Protein AF-A0A8J6WNR2-F1 (afdb_monomer)

Mean predicted aligned error: 10.56 Å

pLDDT: mean 79.93, std 18.79, range [44.78, 98.12]

Secondary structure (DSSP, 8-state):
--------PPPP-----HHHHHHHHHHHHHHT--HHHHHHHHHHHHHHHHTTS-------

Radius of gyration: 16.14 Å; Cα contacts (8 Å, |Δi|>4): 9; chains: 1; bounding box: 45×32×23 Å

Nearest PDB structures (foldseek):
  6sbx-assembly1_C  TM=6.967E-0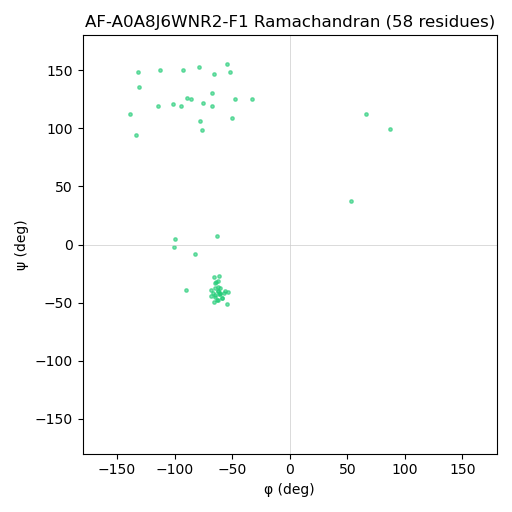1  e=1.494E+00  Myxococcus xanthus
  7vp3-assembly2_G  TM=5.619E-01  e=5.844E+00  Arabidopsis thaliana
  8pv2-assembly1_CQ  TM=4.442E-01  e=7.434E+00  Thermochaetoides thermophila DSM 1495
  7odt-assembly1_a  TM=2.693E-01  e=9.458E+00  Homo sapiens

Sequence (60 aa):
MPKVGKNYSEHLNVRVPTAEMQILRQYCEDTHRTQSDVIREFIRSLRSVASHQNTDVEQR

Structure (mmCIF, N/CA/C/O backbone):
data_AF-A0A8J6WNR2-F1
#
_entry.id   AF-A0A8J6WNR2-F1
#
loop_
_atom_site.group_PDB
_atom_site.id
_atom_site.type_symbol
_atom_site.label_atom_id
_atom_site.label_alt_id
_atom_site.label_comp_id
_atom_site.label_asym_id
_atom_site.label_entity_id
_atom_site.label_seq_id
_atom_site.pdbx_PDB_ins_code
_atom_site.Cartn_x
_atom_site.Cartn_y
_atom_site.Cartn_z
_atom_site.occupancy
_atom_site.B_iso_or_equiv
_atom_site.auth_seq_id
_atom_site.auth_comp_id
_atom_site.auth_asym_id
_atom_site.auth_atom_id
_atom_site.pdbx_PDB_model_num
ATOM 1 N N . MET A 1 1 ? 37.605 1.838 11.196 1.00 56.22 1 MET A N 1
ATOM 2 C CA . MET A 1 1 ? 36.192 2.276 11.220 1.00 56.22 1 MET A CA 1
ATOM 3 C C . MET A 1 1 ? 35.477 1.617 10.050 1.00 56.22 1 MET A C 1
ATOM 5 O O . MET A 1 1 ? 35.966 1.775 8.934 1.00 56.22 1 MET A O 1
ATOM 9 N N . PRO A 1 2 ? 34.437 0.795 10.267 1.00 46.16 2 PRO A N 1
ATOM 10 C CA . PRO A 1 2 ? 33.768 0.101 9.172 1.00 46.16 2 PRO A CA 1
ATOM 11 C C . PRO A 1 2 ? 33.031 1.118 8.292 1.00 46.16 2 PRO A C 1
ATOM 13 O O . PRO A 1 2 ? 32.336 2.002 8.788 1.00 46.16 2 PRO A O 1
ATOM 16 N N . LYS A 1 3 ? 33.247 1.022 6.979 1.00 55.59 3 LYS A N 1
ATOM 17 C CA . LYS A 1 3 ? 32.612 1.866 5.963 1.00 55.59 3 LYS A CA 1
ATOM 18 C C . LYS A 1 3 ? 31.124 1.517 5.929 1.00 55.59 3 LYS A C 1
ATOM 20 O O . LYS A 1 3 ? 30.795 0.363 5.671 1.00 55.59 3 LYS A O 1
ATOM 25 N N . VAL A 1 4 ? 30.257 2.493 6.209 1.00 57.00 4 VAL A N 1
ATOM 26 C CA . VAL A 1 4 ? 28.793 2.380 6.091 1.00 57.00 4 VAL A CA 1
ATOM 27 C C . VAL A 1 4 ? 28.474 1.821 4.701 1.00 57.00 4 VAL A C 1
ATOM 29 O O . VAL A 1 4 ? 28.759 2.454 3.685 1.00 57.00 4 VAL A O 1
ATOM 32 N N . GLY A 1 5 ? 28.026 0.566 4.678 1.00 53.12 5 GLY A N 1
ATOM 33 C CA . GLY A 1 5 ? 27.889 -0.247 3.475 1.00 53.12 5 GLY A CA 1
ATOM 34 C C . GLY A 1 5 ? 26.835 0.309 2.523 1.00 53.12 5 GLY A C 1
ATOM 35 O O . GLY A 1 5 ? 25.843 0.895 2.942 1.00 53.12 5 GLY A O 1
ATOM 36 N N . LYS A 1 6 ? 27.073 0.126 1.223 1.00 57.88 6 LYS A N 1
ATOM 37 C CA . LYS A 1 6 ? 26.147 0.461 0.134 1.00 57.88 6 LYS A CA 1
ATOM 38 C C . LYS A 1 6 ? 24.732 -0.062 0.435 1.00 57.88 6 LYS A C 1
ATOM 40 O O . LYS A 1 6 ? 24.552 -1.260 0.632 1.00 57.88 6 LYS A O 1
ATOM 45 N N . ASN A 1 7 ? 23.737 0.823 0.404 1.00 61.12 7 ASN A N 1
ATOM 46 C CA . ASN A 1 7 ? 22.325 0.439 0.395 1.00 61.12 7 ASN A CA 1
ATOM 47 C C . ASN A 1 7 ? 21.968 -0.059 -1.011 1.00 61.12 7 ASN A C 1
ATOM 49 O O . ASN A 1 7 ? 21.742 0.748 -1.911 1.00 61.12 7 ASN A O 1
ATOM 53 N N . TYR A 1 8 ? 21.946 -1.373 -1.219 1.00 70.44 8 TYR A N 1
ATOM 54 C CA . TYR A 1 8 ? 21.432 -1.956 -2.457 1.00 70.44 8 TYR A CA 1
ATOM 55 C C . TYR A 1 8 ? 19.900 -1.947 -2.399 1.00 70.44 8 TYR A C 1
ATOM 57 O O . TYR A 1 8 ? 19.296 -2.695 -1.634 1.00 70.44 8 TYR A O 1
ATOM 65 N N . SER A 1 9 ? 19.267 -1.050 -3.157 1.00 77.88 9 SER A N 1
ATOM 66 C CA . SER A 1 9 ? 17.822 -1.089 -3.388 1.00 77.88 9 SER A CA 1
ATOM 67 C C . SER A 1 9 ? 17.544 -1.842 -4.683 1.00 77.88 9 SER A C 1
ATOM 69 O O . SER A 1 9 ? 17.973 -1.404 -5.750 1.00 77.88 9 SER A O 1
ATOM 71 N N . GLU A 1 10 ? 16.810 -2.945 -4.596 1.00 85.56 10 GLU A N 1
ATOM 72 C CA . GLU A 1 10 ? 16.326 -3.679 -5.766 1.00 85.56 10 GLU A CA 1
ATOM 73 C C . GLU A 1 10 ? 14.924 -3.206 -6.175 1.00 85.56 10 GLU A C 1
ATOM 75 O O . GLU A 1 10 ? 14.127 -2.764 -5.340 1.00 85.56 10 GLU A O 1
ATOM 80 N N . HIS A 1 11 ? 14.621 -3.289 -7.472 1.00 89.75 11 HIS A N 1
ATOM 81 C CA . HIS A 1 11 ? 13.294 -2.984 -8.004 1.00 89.75 11 HIS A CA 1
ATOM 82 C C . HIS A 1 11 ? 12.420 -4.237 -8.003 1.00 89.75 11 HIS A C 1
ATOM 84 O O . HIS A 1 11 ? 12.770 -5.250 -8.602 1.00 89.75 11 HIS A O 1
ATOM 90 N N . LEU A 1 12 ? 11.244 -4.138 -7.386 1.00 88.12 12 LEU A N 1
ATOM 91 C CA . LEU A 1 12 ? 10.222 -5.178 -7.404 1.00 88.12 12 LEU A CA 1
ATOM 92 C C . LEU A 1 12 ? 9.135 -4.805 -8.420 1.00 88.12 12 LEU A C 1
ATOM 94 O O . LEU A 1 12 ? 8.495 -3.764 -8.286 1.00 88.12 12 LEU A O 1
ATOM 98 N N . ASN A 1 13 ? 8.916 -5.655 -9.424 1.00 92.56 13 ASN A N 1
ATOM 99 C CA . ASN A 1 13 ? 7.825 -5.510 -10.388 1.00 92.56 13 ASN A CA 1
ATOM 100 C C . ASN A 1 13 ? 6.848 -6.680 -10.222 1.00 92.56 13 ASN A C 1
ATOM 102 O O . ASN A 1 13 ? 7.240 -7.836 -10.374 1.00 92.56 13 ASN A O 1
ATOM 106 N N . VAL A 1 14 ? 5.593 -6.385 -9.881 1.00 91.50 14 VAL A N 1
ATOM 107 C CA . VAL A 1 14 ? 4.558 -7.389 -9.598 1.00 91.50 14 VAL A CA 1
ATOM 108 C C . VAL A 1 14 ? 3.306 -7.047 -10.387 1.00 91.50 14 VAL A C 1
ATOM 110 O O . VAL A 1 14 ? 2.867 -5.898 -10.423 1.00 91.50 14 VAL A O 1
ATOM 113 N N . ARG A 1 15 ? 2.713 -8.066 -11.009 1.00 95.06 15 ARG A N 1
ATOM 114 C CA . ARG A 1 15 ? 1.400 -7.951 -11.642 1.00 95.06 15 ARG A 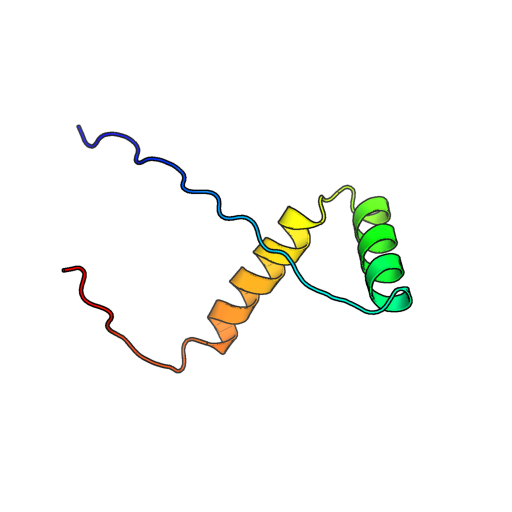CA 1
ATOM 115 C C . ARG A 1 15 ? 0.325 -8.204 -10.598 1.00 95.06 15 ARG A C 1
ATOM 117 O O . ARG A 1 15 ? 0.325 -9.259 -9.974 1.00 95.06 15 ARG A O 1
ATOM 124 N N . VAL A 1 16 ? -0.595 -7.260 -10.464 1.00 94.12 16 VAL A N 1
ATOM 125 C CA . VAL A 1 16 ? -1.776 -7.380 -9.606 1.00 94.12 16 VAL A CA 1
ATOM 126 C C . VAL A 1 16 ? -3.024 -6.966 -10.394 1.00 94.12 16 VAL A C 1
ATOM 128 O O . VAL A 1 16 ? -2.920 -6.109 -11.281 1.00 94.12 16 VAL A O 1
ATOM 131 N N . PRO A 1 17 ? -4.197 -7.556 -10.113 1.00 98.12 17 PRO A N 1
ATOM 132 C CA . PRO A 1 17 ? -5.475 -7.080 -10.624 1.00 98.12 17 PRO A CA 1
ATOM 133 C C . PRO A 1 17 ? -5.696 -5.587 -10.353 1.00 98.12 17 PRO A C 1
ATOM 135 O O . PRO A 1 17 ? -5.276 -5.046 -9.328 1.00 98.12 17 PRO A O 1
ATOM 138 N N . THR A 1 18 ? -6.421 -4.916 -11.250 1.00 97.31 18 THR A N 1
ATOM 139 C CA . THR A 1 18 ? -6.709 -3.476 -11.136 1.00 97.31 18 THR A CA 1
ATOM 140 C C . THR A 1 18 ? -7.398 -3.120 -9.820 1.00 97.31 18 THR A C 1
ATOM 142 O O . THR A 1 18 ? -7.033 -2.123 -9.203 1.00 97.31 18 THR A O 1
ATOM 145 N N . ALA A 1 19 ? -8.339 -3.952 -9.366 1.00 97.56 19 ALA A N 1
ATOM 146 C CA . ALA A 1 19 ? -9.051 -3.740 -8.108 1.00 97.56 19 ALA A CA 1
ATOM 147 C C . ALA A 1 19 ? -8.102 -3.752 -6.895 1.00 97.56 19 ALA A C 1
ATOM 149 O O . ALA A 1 19 ? -8.182 -2.882 -6.034 1.00 97.56 19 ALA A O 1
ATOM 150 N N . GLU A 1 20 ? -7.145 -4.681 -6.855 1.00 96.19 20 GLU A N 1
ATOM 151 C CA . GLU A 1 20 ? -6.155 -4.764 -5.773 1.00 96.19 20 GLU A CA 1
ATOM 152 C C . GLU A 1 20 ? -5.190 -3.572 -5.794 1.00 96.19 20 GLU A C 1
ATOM 154 O O . GLU A 1 20 ? -4.879 -2.997 -4.751 1.00 96.19 20 GLU A O 1
ATOM 159 N N . MET A 1 21 ? -4.773 -3.132 -6.987 1.00 96.44 21 MET A N 1
ATOM 160 C CA . MET A 1 21 ? -3.967 -1.915 -7.133 1.00 96.44 21 MET A CA 1
ATOM 161 C C . MET A 1 21 ? -4.718 -0.668 -6.643 1.00 96.44 21 MET A C 1
ATOM 163 O O . MET A 1 21 ? -4.100 0.223 -6.061 1.00 96.44 21 MET A O 1
ATOM 167 N N . GLN A 1 22 ? -6.034 -0.584 -6.864 1.00 97.56 22 GLN A N 1
ATOM 168 C CA . GLN A 1 22 ? -6.853 0.521 -6.356 1.00 97.56 22 GLN A CA 1
ATOM 169 C C . GLN A 1 22 ? -6.906 0.525 -4.827 1.00 97.56 22 GLN A C 1
ATOM 171 O O . GLN A 1 22 ? -6.702 1.578 -4.228 1.00 97.56 22 GLN A O 1
ATOM 176 N N . ILE A 1 23 ? -7.085 -0.641 -4.201 1.00 97.19 23 ILE A N 1
ATOM 177 C CA . ILE A 1 23 ? -7.057 -0.778 -2.737 1.00 97.19 23 ILE A CA 1
ATOM 178 C C . ILE A 1 23 ? -5.709 -0.304 -2.178 1.00 97.19 23 ILE A C 1
ATOM 180 O O . ILE A 1 23 ? -5.678 0.484 -1.234 1.00 97.19 23 ILE A O 1
ATOM 184 N N . LEU A 1 24 ? -4.594 -0.726 -2.788 1.00 95.31 24 LEU A N 1
ATOM 185 C CA . LEU A 1 24 ? -3.259 -0.302 -2.359 1.00 95.31 24 LEU A CA 1
ATOM 186 C C . LEU A 1 24 ? -3.077 1.218 -2.470 1.00 95.31 24 LEU A C 1
ATOM 188 O O . LEU A 1 24 ? -2.518 1.834 -1.566 1.00 95.31 24 LEU A O 1
ATOM 192 N N . ARG A 1 25 ? -3.545 1.831 -3.564 1.00 96.12 25 ARG A N 1
ATOM 193 C CA . ARG A 1 25 ? -3.466 3.288 -3.752 1.00 96.12 25 ARG A CA 1
ATOM 194 C C . ARG A 1 25 ? -4.277 4.040 -2.705 1.00 96.12 25 ARG A C 1
ATOM 196 O O . ARG A 1 25 ? -3.718 4.931 -2.078 1.00 96.12 25 ARG A O 1
ATOM 203 N N . GLN A 1 26 ? -5.525 3.635 -2.473 1.00 97.69 26 GLN A N 1
ATOM 204 C CA . GLN A 1 26 ? -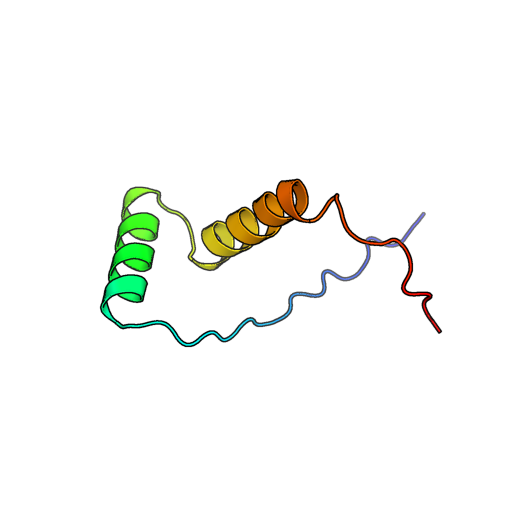6.383 4.272 -1.474 1.00 97.69 26 GLN A CA 1
ATOM 205 C C . GLN A 1 26 ? -5.754 4.197 -0.079 1.00 97.69 26 GLN A C 1
ATOM 207 O O . GLN A 1 26 ? -5.630 5.205 0.604 1.00 97.69 26 GLN A O 1
ATOM 212 N N . TYR A 1 27 ? -5.253 3.022 0.312 1.00 97.06 27 TYR A N 1
ATOM 213 C CA . TYR A 1 27 ? -4.579 2.857 1.598 1.00 97.06 27 TYR A CA 1
ATOM 214 C C . TYR A 1 27 ? -3.339 3.757 1.734 1.00 97.06 27 TYR A C 1
ATOM 216 O O . TYR A 1 27 ? -3.094 4.342 2.790 1.00 97.06 27 TYR A O 1
ATOM 224 N N . CYS A 1 28 ? -2.541 3.879 0.671 1.00 96.88 28 CYS A N 1
ATOM 225 C CA . CYS A 1 28 ? -1.385 4.774 0.643 1.00 96.88 28 CYS A CA 1
ATOM 226 C C . CYS A 1 28 ? -1.781 6.249 0.808 1.00 96.88 28 CYS A C 1
ATOM 228 O O . CYS A 1 28 ? -1.089 6.979 1.520 1.00 96.88 28 CYS A O 1
ATOM 230 N N . GLU A 1 29 ? -2.880 6.672 0.181 1.00 97.00 29 GLU A N 1
ATOM 231 C CA . GLU A 1 29 ? -3.428 8.027 0.304 1.00 97.00 29 GLU A CA 1
ATOM 232 C C . GLU A 1 29 ? -3.922 8.300 1.728 1.00 97.00 29 GLU A C 1
ATOM 234 O O . GLU A 1 29 ? -3.498 9.282 2.336 1.00 97.00 29 GLU A O 1
ATOM 239 N N . ASP A 1 30 ? -4.719 7.391 2.293 1.00 97.44 30 ASP A N 1
ATOM 240 C CA . ASP A 1 30 ? -5.317 7.541 3.626 1.00 97.44 30 ASP A CA 1
ATOM 241 C C . ASP A 1 30 ? -4.263 7.563 4.746 1.00 97.44 30 ASP A C 1
ATOM 243 O O . ASP A 1 30 ? -4.433 8.224 5.770 1.00 97.44 30 ASP A O 1
ATOM 247 N N . THR A 1 31 ? -3.163 6.825 4.568 1.00 95.88 31 THR A N 1
ATOM 248 C CA . THR A 1 31 ? -2.106 6.681 5.584 1.00 95.88 31 THR A CA 1
ATOM 249 C C . THR A 1 31 ? -0.883 7.565 5.339 1.00 95.88 31 THR A C 1
ATOM 251 O O . THR A 1 31 ? 0.045 7.546 6.147 1.00 95.88 31 THR A O 1
ATOM 254 N N . HIS A 1 32 ? -0.856 8.332 4.242 1.00 95.31 32 HIS A N 1
ATOM 255 C CA 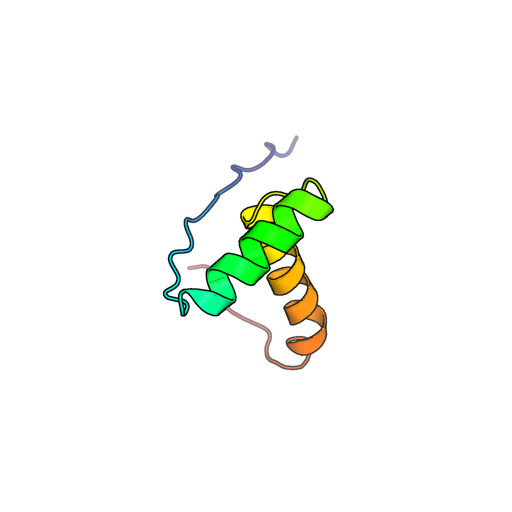. HIS A 1 32 ? 0.308 9.106 3.788 1.00 95.31 32 HIS A CA 1
ATOM 256 C C . HIS A 1 32 ? 1.594 8.270 3.640 1.00 95.31 32 HIS A C 1
ATOM 258 O O . HIS A 1 32 ? 2.700 8.731 3.938 1.00 95.31 32 HIS A O 1
ATOM 264 N N . ARG A 1 33 ? 1.470 7.023 3.173 1.00 94.69 33 ARG A N 1
ATOM 265 C CA . ARG A 1 33 ? 2.599 6.095 2.988 1.00 94.69 33 ARG A CA 1
ATOM 266 C C . ARG A 1 33 ? 2.853 5.805 1.523 1.00 94.69 33 ARG A C 1
ATOM 268 O O . ARG A 1 33 ? 1.928 5.743 0.721 1.00 94.69 33 ARG A O 1
ATOM 275 N N . THR A 1 34 ? 4.108 5.534 1.165 1.00 94.94 34 THR A N 1
ATOM 276 C CA . THR A 1 34 ? 4.413 5.084 -0.198 1.00 94.94 34 THR A CA 1
ATOM 277 C C . THR A 1 34 ? 4.088 3.601 -0.369 1.00 94.94 34 THR A C 1
ATOM 279 O O . THR A 1 34 ? 4.193 2.818 0.576 1.00 94.94 34 THR A O 1
ATOM 282 N N . GLN A 1 35 ? 3.766 3.185 -1.597 1.00 93.88 35 GLN A N 1
ATOM 283 C CA . GLN A 1 35 ? 3.562 1.767 -1.928 1.00 93.88 35 GLN A CA 1
ATOM 284 C C . GLN A 1 35 ? 4.765 0.920 -1.500 1.00 93.88 35 GLN A C 1
ATOM 286 O O . GLN A 1 35 ? 4.609 -0.144 -0.909 1.00 93.88 35 GLN A O 1
ATOM 291 N N . SER A 1 36 ? 5.977 1.432 -1.718 1.00 93.38 36 SER A N 1
ATOM 292 C CA . SER A 1 36 ? 7.210 0.780 -1.291 1.00 93.38 36 SER A CA 1
ATOM 293 C C . SER A 1 36 ? 7.283 0.590 0.225 1.00 93.38 36 SER A C 1
ATOM 295 O O . SER A 1 36 ? 7.788 -0.432 0.673 1.00 93.38 36 SER A O 1
ATOM 297 N N . ASP A 1 37 ? 6.794 1.531 1.035 1.00 92.81 37 ASP A N 1
ATOM 298 C CA . ASP A 1 37 ? 6.794 1.382 2.496 1.00 92.81 37 ASP A CA 1
ATOM 299 C C . ASP A 1 37 ? 5.830 0.295 2.950 1.00 92.81 37 ASP A C 1
ATOM 301 O O . ASP A 1 37 ? 6.207 -0.540 3.773 1.00 92.81 37 ASP A O 1
ATOM 305 N N . VAL A 1 38 ? 4.627 0.279 2.374 1.00 94.62 38 VAL A N 1
ATOM 306 C CA . VAL A 1 38 ? 3.597 -0.729 2.656 1.00 94.62 38 VAL A CA 1
ATOM 307 C C . VAL A 1 38 ? 4.092 -2.120 2.262 1.00 94.62 38 VAL A C 1
ATOM 309 O O . VAL A 1 38 ? 4.057 -3.045 3.071 1.00 94.62 38 VAL A O 1
ATOM 312 N N . ILE A 1 39 ? 4.649 -2.265 1.057 1.00 93.44 39 ILE A N 1
ATOM 313 C CA . ILE A 1 39 ? 5.187 -3.542 0.576 1.00 93.44 39 ILE A CA 1
ATOM 314 C C . ILE A 1 39 ? 6.414 -3.977 1.386 1.00 93.44 39 ILE A C 1
ATOM 316 O O . ILE A 1 39 ? 6.513 -5.144 1.756 1.00 93.44 39 ILE A O 1
ATOM 320 N N . ARG A 1 40 ? 7.340 -3.069 1.728 1.00 91.50 40 ARG A N 1
ATOM 321 C CA . ARG A 1 40 ? 8.490 -3.416 2.584 1.00 91.50 40 ARG A CA 1
ATOM 322 C C . ARG A 1 40 ? 8.049 -3.865 3.971 1.00 91.50 40 ARG A C 1
ATOM 324 O O . ARG A 1 40 ? 8.654 -4.777 4.524 1.00 91.50 40 ARG A O 1
ATOM 331 N N . GLU A 1 41 ? 7.045 -3.222 4.559 1.00 92.44 41 GLU A N 1
ATOM 332 C CA . GLU A 1 41 ? 6.500 -3.654 5.846 1.00 92.44 41 GLU A CA 1
ATOM 333 C C . GLU A 1 41 ? 5.840 -5.023 5.741 1.00 92.44 41 GLU A C 1
ATOM 335 O O . GLU A 1 41 ? 6.145 -5.892 6.554 1.00 92.44 41 GLU A O 1
ATOM 340 N N . PHE A 1 42 ? 5.032 -5.247 4.703 1.00 91.50 42 PHE A N 1
ATOM 341 C CA . PHE A 1 42 ? 4.460 -6.558 4.432 1.00 91.50 42 PHE A CA 1
ATOM 342 C C . PHE A 1 42 ? 5.561 -7.623 4.339 1.00 91.50 42 PHE A C 1
ATOM 344 O O . PHE A 1 42 ? 5.533 -8.583 5.103 1.00 91.50 42 PHE A O 1
ATOM 351 N N . ILE A 1 43 ? 6.603 -7.407 3.527 1.00 90.81 43 ILE A N 1
ATOM 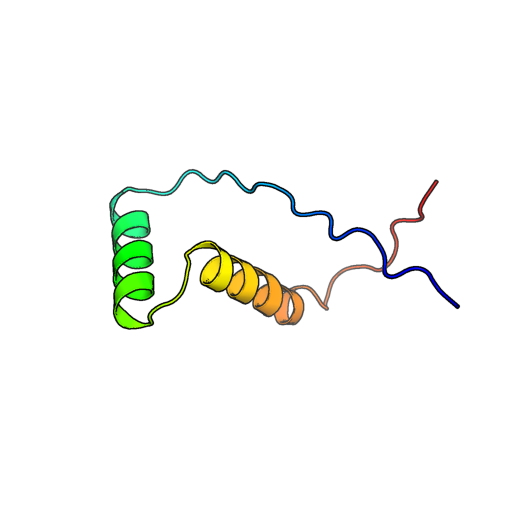352 C CA . ILE A 1 43 ? 7.753 -8.322 3.413 1.00 90.81 43 ILE A CA 1
ATOM 353 C C . ILE A 1 43 ? 8.432 -8.556 4.775 1.00 90.81 43 ILE A C 1
ATOM 355 O O . ILE A 1 43 ? 8.772 -9.690 5.107 1.00 90.8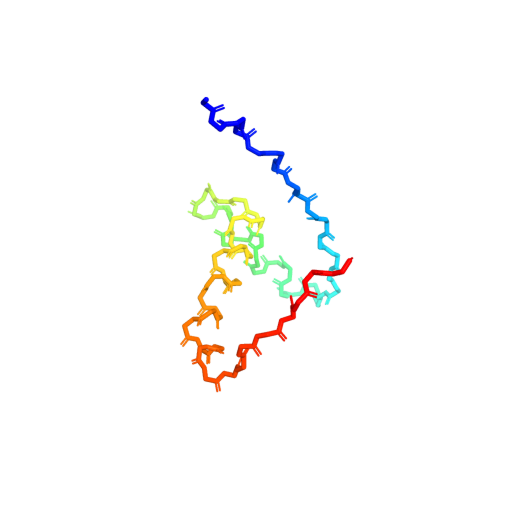1 43 ILE A O 1
ATOM 359 N N . ARG A 1 44 ? 8.613 -7.519 5.604 1.00 89.44 44 ARG A N 1
ATOM 360 C CA . ARG A 1 44 ? 9.179 -7.679 6.958 1.00 89.44 44 ARG A CA 1
ATOM 361 C C . ARG A 1 44 ? 8.268 -8.494 7.871 1.00 89.44 44 ARG A C 1
ATOM 363 O O . ARG A 1 44 ? 8.777 -9.302 8.644 1.00 89.44 44 ARG A O 1
ATOM 370 N N . SER A 1 45 ? 6.951 -8.327 7.763 1.00 89.38 45 SER A N 1
A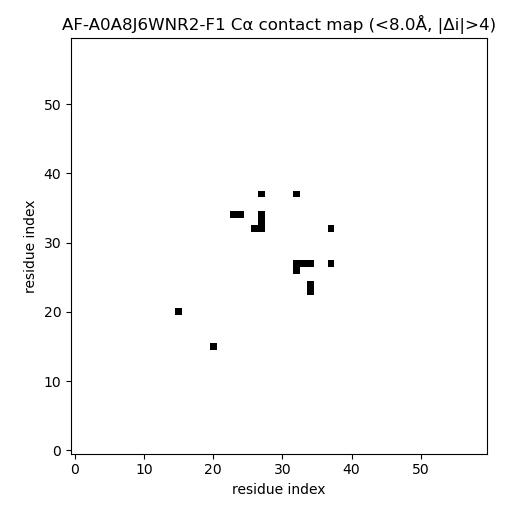TOM 371 C CA . SER A 1 45 ? 5.980 -9.130 8.511 1.00 89.38 45 SER A CA 1
ATOM 372 C C . SER A 1 45 ? 6.038 -10.608 8.108 1.00 89.38 45 SER A C 1
ATOM 374 O O . SER A 1 45 ? 5.931 -11.477 8.975 1.00 89.38 45 SER A O 1
ATOM 376 N N . LEU A 1 46 ? 6.356 -10.909 6.837 1.00 87.69 46 LEU A N 1
ATOM 377 C CA . LEU A 1 46 ? 6.575 -12.283 6.376 1.00 87.69 46 LEU A CA 1
ATOM 378 C C . LEU A 1 46 ? 7.750 -12.953 7.093 1.00 87.69 46 LEU A C 1
ATOM 380 O O . LEU A 1 46 ? 7.723 -14.164 7.261 1.00 87.69 46 LEU A O 1
ATOM 384 N N . ARG A 1 47 ? 8.753 -12.208 7.583 1.00 77.25 47 ARG A N 1
ATOM 385 C CA . ARG A 1 47 ? 9.866 -12.783 8.366 1.00 77.25 47 ARG A CA 1
ATOM 386 C C . ARG A 1 47 ? 9.395 -13.431 9.667 1.00 77.25 47 ARG A C 1
ATOM 388 O O . ARG A 1 47 ? 9.996 -14.408 10.099 1.00 77.25 47 ARG A O 1
ATOM 395 N N . SER A 1 48 ? 8.329 -12.905 10.269 1.00 67.50 48 SER A N 1
ATOM 396 C CA . SER A 1 48 ? 7.696 -13.507 11.450 1.00 67.50 48 SER A CA 1
ATOM 397 C C . SER A 1 48 ? 7.063 -14.866 11.126 1.00 67.50 48 SER A C 1
ATOM 399 O O . SER A 1 48 ? 6.976 -15.739 11.982 1.00 67.50 48 SER A O 1
ATOM 401 N N . VAL A 1 49 ? 6.653 -15.055 9.869 1.00 61.78 49 VAL A N 1
ATOM 402 C CA . VAL A 1 49 ? 6.028 -16.283 9.363 1.00 61.78 49 VAL A CA 1
ATOM 403 C C . VAL A 1 49 ? 7.082 -17.265 8.827 1.00 61.78 49 VAL A C 1
ATOM 405 O O . VAL A 1 49 ? 6.990 -18.467 9.052 1.00 61.78 49 VAL A O 1
ATOM 408 N N . ALA A 1 50 ? 8.111 -16.755 8.147 1.00 60.19 50 ALA A N 1
ATOM 409 C CA . ALA A 1 50 ? 9.165 -17.526 7.487 1.00 60.19 50 ALA A CA 1
ATOM 410 C C . ALA A 1 50 ? 10.297 -17.976 8.426 1.00 60.19 50 ALA A C 1
ATOM 412 O O . ALA A 1 50 ? 11.128 -18.789 8.031 1.00 60.19 50 ALA A O 1
ATOM 413 N N . SER A 1 51 ? 10.322 -17.514 9.679 1.00 58.06 51 SER A N 1
ATOM 414 C CA . SER A 1 51 ? 11.265 -17.950 10.724 1.00 58.06 51 SER A CA 1
ATOM 415 C C . SER A 1 51 ? 11.150 -19.437 11.109 1.00 58.06 51 SER A C 1
ATOM 417 O O . SER A 1 51 ? 11.841 -19.882 12.021 1.00 58.06 51 SER A O 1
ATOM 419 N N . HIS A 1 52 ? 10.346 -20.220 10.383 1.00 55.31 52 HIS A N 1
ATOM 420 C CA . HIS A 1 52 ? 10.340 -21.680 10.420 1.00 55.31 52 HIS A CA 1
ATOM 421 C C . HIS A 1 52 ? 11.095 -22.371 9.271 1.00 55.31 52 HIS A C 1
ATOM 423 O O . HIS A 1 52 ? 11.055 -23.596 9.233 1.00 55.31 52 HIS A O 1
ATOM 429 N N . GLN A 1 53 ? 11.794 -21.683 8.355 1.00 48.25 53 GLN A N 1
ATOM 430 C CA . GLN A 1 53 ? 12.597 -22.379 7.333 1.00 48.25 53 GLN A CA 1
ATOM 431 C C . GLN A 1 53 ? 13.967 -21.734 7.048 1.00 48.25 53 GLN A C 1
ATOM 433 O O . GLN A 1 53 ? 14.079 -20.671 6.449 1.00 48.25 53 GLN A O 1
ATOM 438 N N . ASN A 1 54 ? 14.976 -22.505 7.459 1.00 46.75 54 ASN A N 1
ATOM 439 C CA . ASN A 1 54 ? 16.321 -22.708 6.926 1.00 46.75 54 ASN A CA 1
ATOM 440 C C . ASN A 1 54 ? 17.361 -21.570 6.929 1.00 46.75 54 ASN A C 1
ATOM 442 O O . ASN A 1 54 ? 17.310 -20.590 6.189 1.00 46.75 54 ASN A O 1
ATOM 446 N N . THR A 1 55 ? 18.377 -21.814 7.754 1.00 60.78 55 THR A N 1
ATOM 447 C CA . THR A 1 55 ? 19.749 -21.322 7.658 1.00 60.78 55 THR A CA 1
ATOM 448 C C . THR A 1 55 ? 20.384 -21.646 6.303 1.00 60.78 55 THR A C 1
ATOM 450 O O . THR A 1 55 ? 20.064 -22.663 5.695 1.00 60.78 55 THR A O 1
ATOM 453 N N . ASP A 1 56 ? 21.379 -20.832 5.953 1.00 51.78 56 ASP A N 1
ATOM 454 C CA . ASP A 1 56 ? 22.454 -21.112 4.996 1.00 51.78 56 ASP A CA 1
ATOM 455 C C . ASP A 1 56 ? 22.196 -20.815 3.508 1.00 51.78 56 ASP A C 1
ATOM 457 O O . ASP A 1 56 ? 21.641 -21.617 2.763 1.00 51.78 56 ASP A O 1
ATOM 461 N N . VAL A 1 57 ? 22.697 -19.655 3.066 1.00 51.59 57 VAL A N 1
ATOM 462 C CA . VAL A 1 57 ? 23.362 -19.556 1.761 1.00 51.59 57 VAL A CA 1
ATOM 463 C C . VAL A 1 57 ? 24.664 -18.781 1.964 1.00 51.59 57 VAL A C 1
ATOM 465 O O . VAL A 1 57 ? 24.698 -17.549 1.989 1.00 51.59 57 VAL A O 1
ATOM 468 N N . GLU A 1 58 ? 25.714 -19.568 2.173 1.00 49.09 58 GLU A N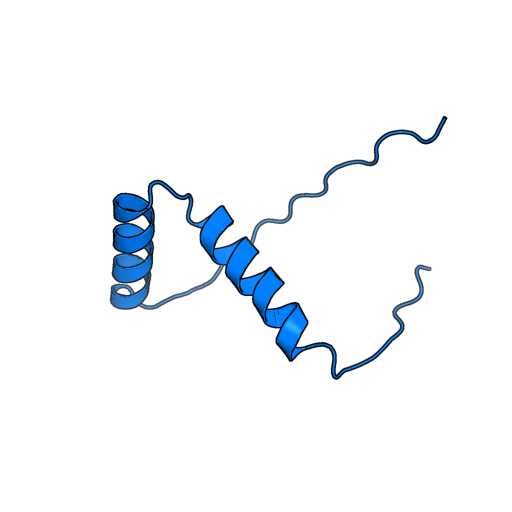 1
ATOM 469 C CA . GLU A 1 58 ? 27.130 -19.276 1.964 1.00 49.09 58 GLU A CA 1
ATOM 470 C C . GLU A 1 58 ? 27.383 -18.321 0.775 1.00 49.09 58 GLU A C 1
ATOM 472 O O . GLU A 1 58 ? 26.981 -18.580 -0.362 1.00 49.09 58 GLU A O 1
ATOM 477 N N . GLN A 1 59 ? 28.091 -17.218 1.040 1.00 44.78 59 GLN A N 1
ATOM 478 C CA . GLN A 1 59 ? 28.688 -16.357 0.015 1.00 44.78 59 GLN A CA 1
ATOM 479 C C . GLN A 1 59 ? 29.936 -17.055 -0.548 1.00 44.78 59 GLN A C 1
ATOM 481 O O . GLN A 1 59 ? 30.866 -17.345 0.205 1.00 44.78 59 GLN A O 1
ATOM 486 N N . ARG A 1 60 ? 29.970 -17.291 -1.862 1.00 51.16 60 ARG A N 1
ATOM 487 C CA . ARG A 1 60 ? 31.183 -17.621 -2.624 1.00 51.16 60 ARG A CA 1
ATOM 488 C C . ARG A 1 60 ? 31.514 -16.500 -3.596 1.00 51.16 60 ARG A C 1
ATOM 490 O O . ARG A 1 60 ? 30.559 -15.952 -4.187 1.00 51.16 60 ARG A O 1
#

Solvent-accessible surface area (backbone atoms only — not comparable to full-atom values): 4156 Å² total; per-residue (Å²): 13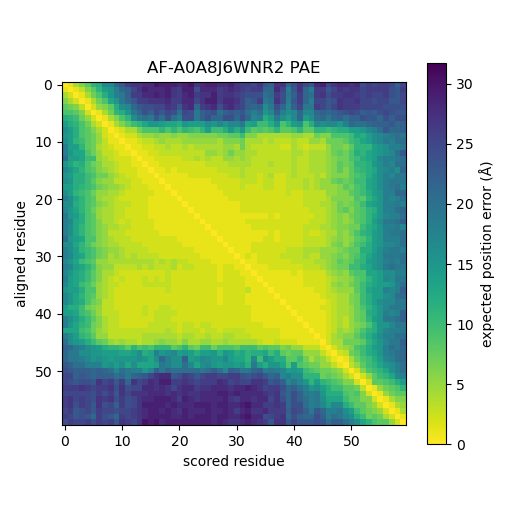2,87,75,87,71,83,85,85,82,81,87,86,87,82,92,70,58,69,70,59,53,49,53,54,49,51,52,24,64,79,66,76,43,53,70,66,56,56,52,52,50,52,56,56,55,44,50,78,67,48,76,81,65,82,84,86,84,82,89,128

Foldseek 3Di:
DDDPDDDDDDDDDDDDDPVVVVVLVVVCVVVVHDSVVVVVVVVVVCCVVCVVDDDDDDDD